Protein AF-A0A8D5FU31-F1 (afdb_monomer_lite)

Sequence (71 aa):
MKRTTTILLAGLFFITIVFPGTSFAGSTKCKVISIDGSNVTLDCGDNADNFDEGTKVLVKIKKSRKAIEGC

Organism: NCBI:txid2772557

Secondary structure (DSSP, 8-state):
---------S--------------------EEEEEETTEEEEE-GGGGGGS-TT-----------------

Structure (mmCIF, N/CA/C/O backbone):
data_AF-A0A8D5FU31-F1
#
_entry.id   AF-A0A8D5FU31-F1
#
loop_
_atom_site.group_PDB
_atom_site.id
_atom_site.type_symbol
_atom_site.label_atom_id
_atom_site.label_alt_id
_atom_site.label_comp_id
_atom_site.label_asym_id
_atom_site.label_entity_id
_atom_site.label_seq_id
_atom_site.pdbx_PDB_ins_code
_atom_site.Cartn_x
_atom_site.Cartn_y
_atom_site.Cartn_z
_atom_site.occupancy
_atom_site.B_iso_or_equiv
_atom_site.auth_seq_id
_atom_site.auth_comp_id
_atom_site.auth_asym_id
_atom_site.auth_atom_id
_atom_site.pdbx_PDB_model_num
ATOM 1 N N . MET A 1 1 ? 21.910 -62.979 16.516 1.00 41.94 1 MET A N 1
ATOM 2 C CA . MET A 1 1 ? 23.144 -62.351 16.000 1.00 41.94 1 MET A CA 1
ATOM 3 C C . MET A 1 1 ? 22.741 -61.233 15.048 1.00 41.94 1 MET A C 1
ATOM 5 O O . MET A 1 1 ? 22.225 -61.532 13.991 1.00 41.94 1 MET A O 1
ATOM 9 N N . LYS A 1 2 ? 22.987 -59.983 15.463 1.00 49.47 2 LYS A N 1
ATOM 10 C CA . LYS A 1 2 ? 23.328 -58.827 14.617 1.00 49.47 2 LYS A CA 1
ATOM 11 C C . LYS A 1 2 ? 22.266 -58.268 13.641 1.00 49.47 2 LYS A C 1
ATOM 13 O O . LYS A 1 2 ? 21.962 -58.878 12.629 1.00 49.47 2 LYS A O 1
ATOM 18 N N . ARG A 1 3 ? 21.984 -56.980 13.897 1.00 51.69 3 ARG A N 1
ATOM 19 C CA . ARG A 1 3 ? 21.717 -55.861 12.966 1.00 51.69 3 ARG A CA 1
ATOM 20 C C . ARG A 1 3 ? 20.237 -55.512 12.795 1.00 51.69 3 ARG A C 1
ATOM 22 O O . ARG A 1 3 ? 19.492 -56.256 12.189 1.00 51.69 3 ARG A O 1
ATOM 29 N N . THR A 1 4 ? 19.719 -54.495 13.494 1.00 59.56 4 THR A N 1
ATOM 30 C CA . THR A 1 4 ? 19.914 -53.041 13.247 1.00 59.56 4 THR A CA 1
ATOM 31 C C . THR A 1 4 ? 19.650 -52.645 11.795 1.00 59.56 4 THR A C 1
ATOM 33 O O . THR A 1 4 ? 20.553 -52.229 11.080 1.00 59.56 4 THR A O 1
ATOM 36 N N . THR A 1 5 ? 18.398 -52.785 11.386 1.00 59.75 5 THR A N 1
ATOM 37 C CA . THR A 1 5 ? 17.798 -52.268 10.149 1.00 59.75 5 THR A CA 1
ATOM 38 C C . THR A 1 5 ? 16.303 -52.289 10.461 1.00 59.75 5 THR A C 1
ATOM 40 O O . THR A 1 5 ? 15.767 -53.358 10.705 1.00 59.75 5 THR A O 1
ATOM 43 N N . THR A 1 6 ? 15.558 -51.202 10.616 1.00 54.50 6 THR A N 1
ATOM 44 C CA . THR A 1 6 ? 15.695 -49.890 9.993 1.00 54.50 6 THR A CA 1
ATOM 45 C C . THR A 1 6 ? 14.804 -48.932 10.795 1.00 54.50 6 THR A C 1
ATOM 47 O O . THR A 1 6 ? 13.682 -48.630 10.407 1.00 54.50 6 THR A O 1
ATOM 50 N N . ILE A 1 7 ? 15.273 -48.482 11.964 1.00 57.44 7 ILE A N 1
ATOM 51 C CA . ILE A 1 7 ? 14.703 -47.313 12.655 1.00 57.44 7 ILE A CA 1
ATOM 52 C C . ILE A 1 7 ? 15.284 -46.089 11.940 1.00 57.44 7 ILE A C 1
ATOM 54 O O . ILE A 1 7 ? 16.252 -45.488 12.391 1.00 57.44 7 ILE A O 1
ATOM 58 N N . LEU A 1 8 ? 14.790 -45.805 10.738 1.00 55.78 8 LEU A N 1
ATOM 59 C CA . LEU A 1 8 ? 15.249 -44.672 9.930 1.00 55.78 8 LEU A CA 1
ATOM 60 C C . LEU A 1 8 ? 14.080 -44.122 9.107 1.00 55.78 8 LEU A C 1
ATOM 62 O O . LEU A 1 8 ? 14.169 -43.915 7.906 1.00 55.78 8 LEU A O 1
ATOM 66 N N . LEU A 1 9 ? 12.945 -43.931 9.779 1.00 55.59 9 LEU A N 1
ATOM 67 C CA . LEU A 1 9 ? 11.791 -43.211 9.241 1.00 55.59 9 LEU A CA 1
ATOM 68 C C . LEU A 1 9 ? 11.169 -42.314 10.327 1.00 55.59 9 LEU A C 1
ATOM 70 O O . LEU A 1 9 ? 9.960 -42.255 10.497 1.00 55.59 9 LEU A O 1
ATOM 74 N N . ALA A 1 10 ? 12.024 -41.659 11.116 1.00 57.88 10 ALA A N 1
ATOM 75 C CA . ALA A 1 10 ? 11.637 -40.725 12.180 1.00 57.88 10 ALA A CA 1
ATOM 76 C C . ALA A 1 10 ? 12.419 -39.402 12.097 1.00 57.88 10 ALA A C 1
ATOM 78 O O . ALA A 1 10 ? 12.679 -38.751 13.103 1.00 57.88 10 ALA A O 1
ATOM 79 N N . GLY A 1 11 ? 12.829 -39.001 10.897 1.00 57.97 11 GLY A N 1
ATOM 80 C CA . GLY A 1 11 ? 13.538 -37.746 10.697 1.00 57.97 11 GLY A CA 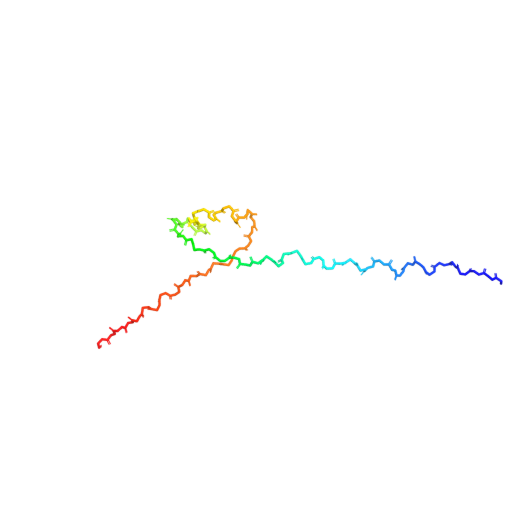1
ATOM 81 C C . GLY A 1 11 ? 13.280 -37.241 9.298 1.00 57.97 11 GLY A C 1
ATOM 82 O O . GLY A 1 11 ? 13.910 -37.745 8.382 1.00 57.97 11 GLY A O 1
ATOM 83 N N . LEU A 1 12 ? 12.313 -36.327 9.158 1.00 60.81 12 LEU A N 1
ATOM 84 C CA . LEU A 1 12 ? 12.225 -35.276 8.122 1.00 60.81 12 LEU A CA 1
ATOM 85 C C . LEU A 1 12 ? 10.871 -34.526 8.158 1.00 60.81 12 LEU A C 1
ATOM 87 O O . LEU A 1 12 ? 10.372 -34.082 7.135 1.00 60.81 12 LEU A O 1
ATOM 91 N N . PHE A 1 13 ? 10.285 -34.316 9.343 1.00 58.22 13 PHE A N 1
ATOM 92 C CA . PHE A 1 13 ? 9.210 -33.324 9.528 1.00 58.22 13 PHE A CA 1
ATOM 93 C C . PHE A 1 13 ? 9.710 -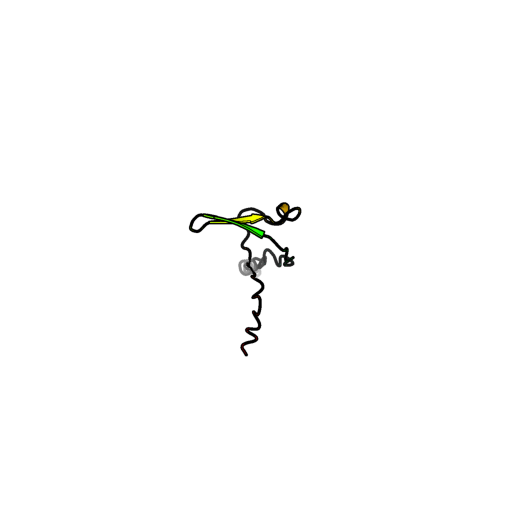32.083 10.286 1.00 58.22 13 PHE A C 1
ATOM 95 O O . PHE A 1 13 ? 9.009 -31.498 11.099 1.00 58.22 13 PHE A O 1
ATOM 102 N N . PHE A 1 14 ? 10.938 -31.654 9.986 1.00 59.22 14 PHE A N 1
ATOM 103 C CA . PHE A 1 14 ? 11.372 -30.275 10.212 1.00 59.22 14 PHE A CA 1
ATOM 104 C C . PHE A 1 14 ? 11.357 -29.548 8.869 1.00 59.22 14 PHE A C 1
ATOM 106 O O . PHE A 1 14 ? 12.386 -29.091 8.377 1.00 59.22 14 PHE A O 1
ATOM 113 N N . ILE A 1 15 ? 10.178 -29.470 8.243 1.00 59.34 15 ILE A N 1
ATOM 114 C CA . ILE A 1 15 ? 9.968 -28.494 7.176 1.00 59.34 15 ILE A CA 1
ATOM 115 C C . ILE A 1 15 ? 9.852 -27.157 7.893 1.00 59.34 15 ILE A C 1
ATOM 117 O O . ILE A 1 15 ? 8.804 -26.775 8.408 1.00 59.34 15 ILE A O 1
ATOM 121 N N . THR A 1 16 ? 11.023 -26.547 8.034 1.00 57.53 16 THR A N 1
ATOM 122 C CA . THR A 1 16 ? 11.274 -25.116 8.128 1.00 57.53 16 THR A CA 1
ATOM 123 C C . THR A 1 16 ? 10.006 -24.296 7.947 1.00 57.53 16 THR A C 1
ATOM 125 O O . THR A 1 16 ? 9.465 -24.199 6.843 1.00 57.53 16 THR A O 1
ATOM 128 N N . ILE A 1 17 ? 9.565 -23.673 9.035 1.00 58.66 17 ILE A N 1
ATOM 129 C CA . ILE A 1 17 ? 8.650 -22.542 8.979 1.00 58.66 17 ILE A CA 1
ATOM 130 C C . ILE A 1 17 ? 9.431 -21.437 8.261 1.00 58.66 17 ILE A C 1
ATOM 132 O O . ILE A 1 17 ? 10.142 -20.650 8.882 1.00 58.66 17 ILE A O 1
ATOM 136 N N . VAL A 1 18 ? 9.387 -21.441 6.930 1.00 56.94 18 VAL A N 1
ATOM 137 C CA . VAL A 1 18 ? 9.823 -20.309 6.122 1.00 56.94 18 VAL A CA 1
ATOM 138 C C . VAL A 1 18 ? 8.781 -19.242 6.401 1.00 56.94 18 VAL A C 1
ATOM 140 O O . VAL A 1 18 ? 7.704 -19.277 5.824 1.00 56.94 18 VAL A O 1
ATOM 143 N N . PHE A 1 19 ? 9.061 -18.356 7.357 1.00 55.34 19 PHE A N 1
ATOM 144 C CA . PHE A 1 19 ? 8.367 -17.081 7.484 1.00 55.34 19 PHE A CA 1
ATOM 145 C C . PHE A 1 19 ? 8.731 -16.267 6.235 1.00 55.34 19 PHE A C 1
ATOM 147 O O . PHE A 1 19 ? 9.847 -15.743 6.178 1.00 55.34 19 PHE A O 1
ATOM 154 N N . PRO A 1 20 ? 7.866 -16.164 5.209 1.00 48.53 20 PRO A N 1
ATOM 155 C CA . PRO A 1 20 ? 8.158 -15.298 4.091 1.00 48.53 20 PRO A CA 1
ATOM 156 C C . PRO A 1 20 ? 7.777 -13.887 4.532 1.00 48.53 20 PRO A C 1
ATOM 158 O O . PRO A 1 20 ? 6.612 -13.588 4.780 1.00 48.53 20 PRO A O 1
ATOM 161 N N . GLY A 1 21 ? 8.772 -13.018 4.648 1.00 48.44 21 GLY A N 1
ATOM 162 C CA . GLY A 1 21 ? 8.526 -11.584 4.670 1.00 48.44 21 GLY A CA 1
ATOM 163 C C . GLY A 1 21 ? 8.191 -11.018 6.042 1.00 48.44 21 GLY A C 1
ATOM 164 O O . GLY A 1 21 ? 7.081 -10.559 6.299 1.00 48.44 21 GLY A O 1
ATOM 165 N N . THR A 1 22 ? 9.211 -10.854 6.879 1.00 48.81 22 THR A N 1
ATOM 166 C CA . THR A 1 22 ? 9.298 -9.588 7.611 1.00 48.81 22 THR A CA 1
ATOM 167 C C . THR A 1 22 ? 9.707 -8.513 6.604 1.00 48.81 22 THR A C 1
ATOM 169 O O . THR A 1 22 ? 10.881 -8.155 6.505 1.00 48.81 22 THR A O 1
ATOM 172 N N . SER A 1 23 ? 8.756 -8.043 5.794 1.00 54.81 23 SER A N 1
ATOM 173 C CA . SER A 1 23 ? 8.959 -6.841 4.992 1.00 54.81 23 SER A CA 1
ATOM 174 C C . SER A 1 23 ? 9.175 -5.697 5.974 1.00 54.81 23 SER A C 1
ATOM 176 O O . SER A 1 23 ? 8.290 -5.384 6.773 1.00 54.81 23 SER A O 1
ATOM 178 N N . PHE A 1 24 ? 10.371 -5.109 5.970 1.00 50.78 24 PHE A N 1
ATOM 179 C CA . PHE A 1 24 ? 10.628 -3.865 6.682 1.00 50.78 24 PHE A CA 1
ATOM 180 C C . PHE A 1 24 ? 9.632 -2.838 6.144 1.00 50.78 24 PHE A C 1
ATOM 182 O O . PHE A 1 24 ? 9.736 -2.398 5.003 1.00 50.78 24 PHE A O 1
ATOM 189 N N . ALA A 1 25 ? 8.599 -2.543 6.932 1.00 59.62 25 ALA A N 1
ATOM 190 C CA . ALA A 1 25 ? 7.464 -1.744 6.499 1.00 59.62 25 ALA A CA 1
ATOM 191 C C . ALA A 1 25 ? 7.884 -0.275 6.357 1.00 59.62 25 ALA A C 1
ATOM 193 O O . ALA A 1 25 ? 7.725 0.527 7.280 1.00 59.62 25 ALA A O 1
ATOM 194 N N . GLY A 1 26 ? 8.433 0.074 5.194 1.00 68.19 26 GLY A N 1
ATOM 195 C CA . GLY A 1 26 ? 8.541 1.453 4.751 1.00 68.19 26 GLY A CA 1
ATOM 196 C C . GLY A 1 26 ? 7.136 2.032 4.610 1.00 68.19 26 GLY A C 1
ATOM 197 O O . GLY A 1 26 ? 6.280 1.462 3.939 1.00 68.19 26 GLY A O 1
ATOM 198 N N . SER A 1 27 ? 6.865 3.146 5.284 1.00 73.69 27 SER A N 1
ATOM 199 C CA . SER A 1 27 ? 5.614 3.881 5.099 1.00 73.69 27 SER A CA 1
ATOM 200 C C . SER A 1 27 ? 5.850 5.047 4.153 1.00 73.69 27 SER A C 1
ATOM 202 O O . SER A 1 27 ? 6.640 5.938 4.472 1.00 73.69 27 SER A O 1
ATOM 204 N N . THR A 1 28 ? 5.127 5.087 3.043 1.00 83.56 28 THR A N 1
ATOM 205 C CA . THR A 1 28 ? 5.140 6.221 2.116 1.00 83.56 28 THR A CA 1
ATOM 206 C C . THR A 1 28 ? 3.829 6.996 2.233 1.00 83.56 28 THR A C 1
ATOM 208 O O . THR A 1 28 ? 2.815 6.495 2.728 1.00 83.56 28 THR A O 1
ATOM 211 N N . LYS A 1 29 ? 3.864 8.282 1.879 1.00 86.12 29 LYS A N 1
ATOM 212 C CA . LYS A 1 29 ? 2.664 9.123 1.851 1.00 86.12 29 LYS A CA 1
ATOM 213 C C . LYS A 1 29 ? 2.138 9.119 0.427 1.00 86.12 29 LYS A C 1
ATOM 215 O O . LYS A 1 29 ? 2.847 9.573 -0.460 1.00 86.12 29 LYS A O 1
ATOM 220 N N . CYS A 1 30 ? 0.899 8.687 0.249 1.00 86.69 30 CYS A N 1
ATOM 221 C CA . CYS A 1 30 ? 0.219 8.738 -1.038 1.00 86.69 30 CYS A CA 1
ATOM 222 C C . CYS A 1 30 ? -0.993 9.672 -0.961 1.00 86.69 30 CYS A C 1
ATOM 224 O O . CYS A 1 30 ? -1.567 9.874 0.118 1.00 86.69 30 CYS A O 1
ATOM 226 N N . LYS A 1 31 ? -1.375 10.260 -2.093 1.00 90.19 31 LYS A N 1
ATOM 227 C CA . LYS A 1 31 ? -2.598 11.060 -2.233 1.00 90.19 31 LYS A CA 1
ATOM 228 C C . LYS A 1 31 ? -3.692 10.214 -2.868 1.00 90.19 31 LYS A C 1
ATOM 230 O O . LYS A 1 31 ? -3.426 9.456 -3.787 1.00 90.19 31 LYS A O 1
ATOM 235 N N . VAL A 1 32 ? -4.926 10.362 -2.399 1.00 90.81 32 VAL A N 1
ATOM 236 C CA . VAL A 1 32 ? -6.086 9.744 -3.054 1.00 90.81 32 VAL A CA 1
ATOM 237 C C . VAL A 1 32 ? -6.438 10.576 -4.284 1.00 90.81 32 VAL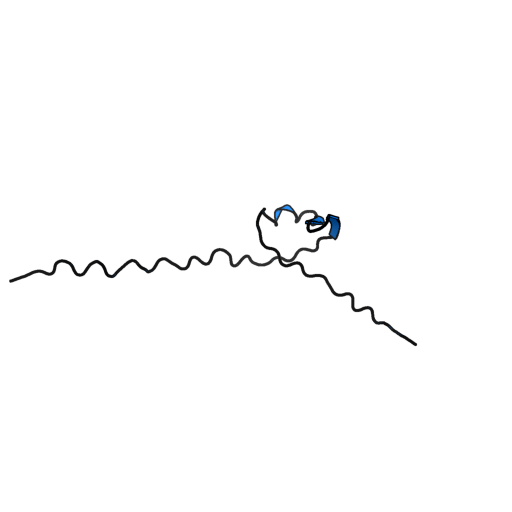 A C 1
ATOM 239 O O . VAL A 1 32 ? -6.672 11.777 -4.141 1.00 90.81 32 VAL A O 1
ATOM 242 N N . ILE A 1 33 ? -6.456 9.954 -5.464 1.00 92.56 33 ILE A N 1
ATOM 243 C CA . ILE A 1 33 ? -6.815 10.617 -6.729 1.00 92.56 33 ILE A CA 1
ATOM 244 C C . ILE A 1 33 ? -8.280 10.349 -7.075 1.00 92.56 33 ILE A C 1
ATOM 246 O O . ILE A 1 33 ? -9.017 11.274 -7.404 1.00 92.56 33 ILE A O 1
ATOM 250 N N . SER A 1 34 ? -8.705 9.086 -6.979 1.00 91.88 34 SER A N 1
ATOM 251 C CA . SER A 1 34 ? -10.074 8.665 -7.277 1.00 91.88 34 SER A CA 1
ATOM 252 C C . SER A 1 34 ? -10.543 7.580 -6.315 1.00 91.88 34 SER A C 1
ATOM 254 O O . SER A 1 34 ? -9.744 6.846 -5.723 1.00 91.88 34 SER A O 1
ATOM 256 N N . ILE A 1 35 ? -11.861 7.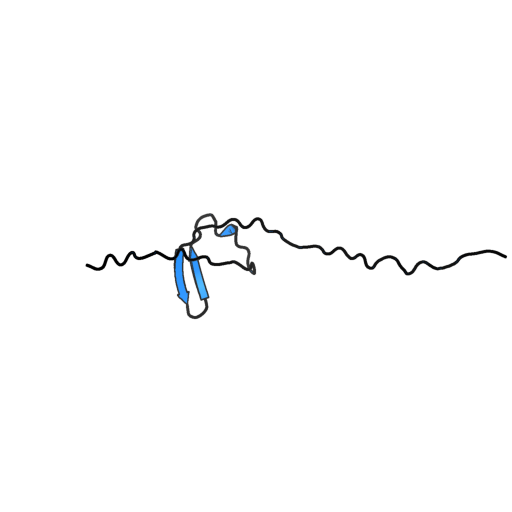510 -6.149 1.00 92.12 35 ILE A N 1
ATOM 257 C CA . ILE A 1 35 ? -12.547 6.438 -5.435 1.00 92.12 35 ILE A CA 1
ATOM 258 C C . ILE A 1 35 ? -13.671 5.967 -6.347 1.00 92.12 35 ILE A C 1
ATOM 260 O O . ILE A 1 35 ? -14.600 6.723 -6.629 1.00 92.12 35 ILE A O 1
A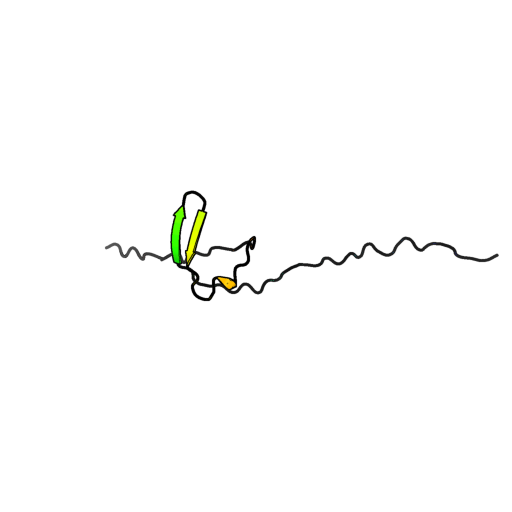TOM 264 N N . ASP A 1 36 ? -13.583 4.714 -6.771 1.00 92.00 36 ASP A N 1
ATOM 265 C CA . ASP A 1 36 ? -14.469 4.099 -7.750 1.00 92.00 36 ASP A CA 1
ATOM 266 C C . ASP A 1 36 ? -15.132 2.878 -7.106 1.00 92.00 36 ASP A C 1
ATOM 268 O O . ASP A 1 36 ? -14.665 1.737 -7.193 1.00 92.00 36 ASP A O 1
ATOM 272 N N . GLY A 1 37 ? -16.215 3.142 -6.371 1.00 92.75 37 GLY A N 1
ATOM 273 C CA . GLY A 1 37 ? -16.922 2.136 -5.581 1.00 92.75 37 GLY A CA 1
ATOM 274 C C . GLY A 1 37 ? -16.035 1.556 -4.479 1.00 92.75 37 GLY A C 1
ATOM 275 O O . GLY A 1 37 ? -15.761 2.219 -3.481 1.00 92.75 37 GLY A O 1
ATOM 276 N N . SER A 1 38 ? -15.606 0.305 -4.653 1.00 92.38 38 SER A N 1
ATOM 277 C CA . SER A 1 38 ? -14.712 -0.395 -3.717 1.00 92.38 38 SER A CA 1
ATOM 278 C C . SER A 1 38 ? -13.225 -0.241 -4.051 1.00 92.38 38 SER A C 1
ATOM 280 O O . SER A 1 38 ? -12.387 -0.701 -3.278 1.00 92.38 38 SER A O 1
ATOM 282 N N . ASN A 1 39 ? -12.892 0.397 -5.176 1.00 90.62 39 ASN A N 1
ATOM 283 C CA . ASN A 1 39 ? -11.516 0.610 -5.613 1.00 90.62 39 ASN A CA 1
ATOM 284 C C . ASN A 1 39 ? -11.049 2.025 -5.254 1.00 90.62 39 ASN A C 1
ATOM 286 O O . ASN A 1 39 ? -11.813 2.986 -5.348 1.00 90.62 39 ASN A O 1
ATOM 290 N N . VAL A 1 40 ? -9.786 2.159 -4.849 1.00 90.12 40 VAL A N 1
ATOM 291 C CA . VAL A 1 40 ? -9.167 3.447 -4.506 1.00 90.12 40 VAL A CA 1
ATOM 292 C C . VAL A 1 40 ? -7.876 3.597 -5.295 1.00 90.12 40 VAL A C 1
ATOM 294 O O . VAL A 1 40 ? -6.990 2.751 -5.185 1.00 90.12 40 VAL A O 1
ATOM 297 N N . THR A 1 41 ? -7.750 4.697 -6.034 1.00 90.62 41 THR A N 1
ATOM 298 C CA . THR A 1 41 ? -6.533 5.034 -6.780 1.00 90.62 41 THR A CA 1
ATOM 299 C C . THR A 1 41 ? -5.667 5.972 -5.947 1.00 90.62 41 THR A C 1
ATOM 301 O O . THR A 1 41 ? -6.106 7.060 -5.555 1.00 90.62 41 THR A O 1
ATOM 304 N N . LEU A 1 42 ? -4.430 5.553 -5.671 1.00 89.75 42 LEU A N 1
ATOM 305 C CA . LEU A 1 42 ? -3.458 6.303 -4.879 1.00 89.75 42 LEU A CA 1
ATOM 306 C C . LEU A 1 42 ? -2.289 6.762 -5.758 1.00 89.75 42 LEU A C 1
ATOM 308 O O . LEU A 1 42 ? -1.675 5.950 -6.439 1.00 89.75 42 LEU A O 1
ATOM 312 N N . ASP A 1 43 ? -1.947 8.046 -5.687 1.00 90.31 43 ASP A N 1
ATOM 313 C CA . ASP A 1 43 ? -0.695 8.590 -6.216 1.00 90.31 43 ASP A CA 1
ATOM 314 C C . ASP A 1 43 ? 0.383 8.516 -5.133 1.00 90.31 43 ASP A C 1
ATOM 316 O O . ASP A 1 43 ? 0.320 9.247 -4.135 1.00 90.31 43 ASP A O 1
ATOM 320 N N . CYS A 1 44 ? 1.358 7.629 -5.312 1.00 88.25 44 CYS A N 1
ATOM 321 C CA . CYS A 1 44 ? 2.508 7.479 -4.419 1.00 88.25 44 CYS A CA 1
ATOM 322 C C . CYS A 1 44 ? 3.799 8.116 -4.977 1.00 88.25 44 CYS A C 1
ATOM 324 O O . CYS A 1 44 ? 4.861 7.969 -4.355 1.00 88.25 44 CYS A O 1
ATOM 326 N N . GLY A 1 45 ? 3.723 8.825 -6.112 1.00 88.50 45 GLY A N 1
ATOM 327 C CA . GLY A 1 45 ? 4.873 9.385 -6.827 1.00 88.50 45 GLY A CA 1
ATOM 328 C C . GLY A 1 45 ? 5.929 8.328 -7.156 1.00 88.50 45 GLY A C 1
ATOM 329 O O . GLY A 1 45 ? 5.596 7.186 -7.465 1.00 88.50 45 GLY A O 1
ATOM 330 N N . ASP A 1 46 ? 7.203 8.683 -6.973 1.00 86.94 46 ASP A N 1
ATOM 331 C CA . ASP A 1 46 ? 8.369 7.816 -7.233 1.00 86.94 46 ASP A CA 1
ATOM 332 C C . ASP A 1 46 ? 8.405 6.534 -6.382 1.00 86.94 46 ASP A C 1
ATOM 334 O O . ASP A 1 46 ? 9.254 5.671 -6.573 1.00 86.94 46 ASP A O 1
ATOM 338 N N . ASN A 1 47 ? 7.505 6.403 -5.402 1.00 84.38 47 ASN A N 1
ATOM 339 C CA . ASN A 1 47 ? 7.432 5.220 -4.556 1.00 84.38 47 ASN A CA 1
ATOM 340 C C . ASN A 1 47 ? 6.389 4.199 -5.018 1.00 84.38 47 ASN A C 1
ATOM 342 O O . ASN A 1 47 ? 6.219 3.197 -4.322 1.00 84.38 47 ASN A O 1
ATOM 346 N N . ALA A 1 48 ? 5.677 4.455 -6.119 1.00 81.38 48 ALA A N 1
ATOM 347 C CA . ALA A 1 48 ? 4.670 3.539 -6.653 1.00 81.38 48 ALA A CA 1
ATOM 348 C C . ALA A 1 48 ? 5.257 2.145 -6.936 1.00 81.38 48 ALA A C 1
ATOM 350 O O . ALA A 1 48 ? 4.637 1.146 -6.582 1.00 81.38 48 ALA A O 1
ATOM 351 N N . ASP A 1 49 ? 6.496 2.093 -7.428 1.00 82.75 49 ASP A N 1
ATOM 352 C CA . ASP A 1 49 ? 7.207 0.852 -7.763 1.00 82.75 49 ASP A CA 1
ATOM 353 C C . ASP A 1 49 ? 7.549 -0.020 -6.541 1.00 82.75 49 ASP A C 1
ATOM 355 O O . ASP A 1 49 ? 7.965 -1.162 -6.692 1.00 82.75 49 ASP A O 1
ATOM 359 N N . ASN A 1 50 ? 7.367 0.485 -5.313 1.00 81.88 50 ASN A N 1
ATOM 360 C CA . ASN A 1 50 ? 7.564 -0.306 -4.091 1.00 81.88 50 ASN A CA 1
ATOM 361 C C . ASN A 1 50 ? 6.322 -1.121 -3.691 1.00 81.88 50 ASN A C 1
ATOM 363 O O . ASN A 1 50 ? 6.331 -1.782 -2.649 1.00 81.88 50 ASN A O 1
ATOM 367 N N . PHE A 1 51 ? 5.232 -1.021 -4.455 1.00 81.88 51 PHE A N 1
ATOM 368 C CA . PHE A 1 51 ? 3.973 -1.705 -4.182 1.00 81.88 51 PHE A CA 1
ATOM 369 C C . PHE A 1 51 ? 3.666 -2.708 -5.288 1.00 81.88 51 PHE A C 1
ATOM 371 O O . PHE A 1 51 ? 2.901 -2.425 -6.207 1.00 81.88 51 PHE A O 1
ATOM 378 N N . ASP A 1 52 ? 4.244 -3.900 -5.164 1.00 83.38 52 ASP A N 1
ATOM 379 C CA . ASP A 1 52 ? 3.986 -4.993 -6.097 1.00 83.38 52 ASP A CA 1
ATOM 380 C C . ASP A 1 52 ? 2.515 -5.433 -6.066 1.00 83.38 52 ASP A C 1
ATOM 382 O O . ASP A 1 52 ? 1.853 -5.427 -5.016 1.00 83.38 52 ASP A O 1
ATOM 386 N N . GLU A 1 53 ? 2.016 -5.888 -7.214 1.00 84.56 53 GLU A N 1
ATOM 387 C CA . GLU A 1 53 ? 0.663 -6.423 -7.349 1.00 84.56 53 GLU A CA 1
ATOM 388 C C . GLU A 1 53 ? 0.398 -7.569 -6.356 1.00 84.56 53 GLU A C 1
ATOM 390 O O . GLU A 1 53 ? 1.225 -8.451 -6.129 1.00 84.56 53 GLU A O 1
ATOM 395 N N . GLY A 1 54 ? -0.785 -7.558 -5.734 1.00 85.62 54 GLY A N 1
ATOM 396 C CA . GLY A 1 54 ? -1.172 -8.555 -4.728 1.00 85.62 54 GLY A CA 1
ATOM 397 C C . GLY A 1 54 ? -0.586 -8.324 -3.329 1.00 85.62 54 GLY A C 1
ATOM 398 O O . GLY A 1 54 ? -0.970 -9.026 -2.386 1.00 85.62 54 GLY A O 1
ATOM 399 N N . THR A 1 55 ? 0.276 -7.319 -3.148 1.00 83.38 55 THR A N 1
ATOM 400 C CA . THR A 1 55 ? 0.804 -6.955 -1.829 1.00 83.38 55 THR A CA 1
ATOM 401 C C . THR A 1 55 ? -0.298 -6.391 -0.938 1.00 83.38 55 THR A C 1
ATOM 403 O O . THR A 1 55 ? -0.979 -5.419 -1.266 1.00 83.38 55 THR A O 1
ATOM 406 N N . LYS A 1 56 ? -0.460 -6.978 0.251 1.00 84.31 56 LYS A N 1
ATOM 407 C CA . LYS A 1 56 ? -1.355 -6.430 1.275 1.00 84.31 56 LYS A CA 1
ATOM 408 C C . LYS A 1 56 ? -0.702 -5.212 1.920 1.00 84.31 56 LYS A C 1
ATOM 410 O O . LYS A 1 56 ? 0.363 -5.325 2.519 1.00 84.31 56 LYS A O 1
ATOM 415 N N . VAL A 1 57 ? -1.378 -4.069 1.862 1.00 84.44 57 VAL A N 1
ATOM 416 C CA . VAL A 1 57 ? -0.909 -2.811 2.456 1.00 84.44 57 VAL A CA 1
ATOM 417 C C . VAL A 1 57 ? -1.815 -2.361 3.600 1.00 84.44 57 VAL A C 1
ATOM 419 O O . VAL A 1 57 ? -3.028 -2.564 3.579 1.00 84.44 57 VAL A O 1
ATOM 422 N N . LEU A 1 58 ? -1.226 -1.722 4.614 1.00 85.38 58 LEU A N 1
ATOM 423 C CA . LEU A 1 58 ? -1.970 -1.061 5.687 1.00 85.38 58 LEU A CA 1
ATOM 424 C C . LEU A 1 58 ? -2.104 0.429 5.379 1.00 85.38 58 LEU A C 1
ATOM 426 O O . LEU A 1 58 ? -1.127 1.176 5.442 1.00 85.38 58 LEU A O 1
ATOM 430 N N . VAL A 1 59 ? -3.327 0.882 5.115 1.00 85.12 59 VAL A N 1
ATOM 431 C CA . VAL A 1 59 ? -3.606 2.301 4.871 1.00 85.12 59 VAL A CA 1
ATOM 432 C C . VAL A 1 59 ? -3.772 3.030 6.205 1.00 85.12 59 VAL A C 1
ATOM 434 O O . VAL A 1 59 ? -4.728 2.803 6.947 1.00 85.12 59 VAL A O 1
ATOM 437 N N . LYS A 1 60 ? -2.835 3.932 6.522 1.00 84.62 60 LYS A N 1
ATOM 438 C CA . LYS A 1 60 ? -2.896 4.789 7.716 1.00 84.62 60 LYS A CA 1
ATOM 439 C C . LYS A 1 60 ? -3.266 6.212 7.323 1.00 84.62 60 LYS A C 1
ATOM 441 O O . LYS A 1 60 ? -2.457 6.943 6.759 1.00 84.62 60 LYS A O 1
ATOM 446 N N . ILE A 1 61 ? -4.468 6.636 7.694 1.00 82.69 61 ILE A N 1
ATOM 447 C CA . ILE A 1 61 ? -4.907 8.020 7.512 1.00 82.69 61 ILE A CA 1
ATOM 448 C C . ILE A 1 61 ? -4.490 8.815 8.750 1.00 82.69 61 ILE A C 1
ATOM 450 O O . ILE A 1 61 ? -4.826 8.448 9.880 1.00 82.69 61 ILE A O 1
ATOM 454 N N . LYS A 1 62 ? -3.757 9.919 8.564 1.00 75.44 62 LYS A N 1
ATOM 455 C CA . LYS A 1 62 ? -3.521 10.860 9.664 1.00 75.44 62 LYS A CA 1
ATOM 456 C C . LYS A 1 62 ? -4.857 11.503 10.024 1.00 75.44 62 LYS A C 1
ATOM 458 O O . LYS A 1 62 ? -5.372 12.309 9.257 1.00 75.44 62 LYS A O 1
ATOM 463 N N . LYS A 1 63 ? -5.412 11.170 11.192 1.00 70.44 63 LYS A N 1
ATOM 464 C CA . LYS A 1 63 ? -6.545 11.914 11.751 1.00 70.44 63 LYS A CA 1
ATOM 465 C C . LYS A 1 63 ? -6.091 13.360 11.954 1.00 70.44 63 LYS A C 1
ATOM 467 O O . LYS A 1 63 ? -5.228 13.608 12.799 1.00 70.44 63 LYS A O 1
ATOM 472 N N . SER A 1 64 ? -6.639 14.309 11.196 1.00 61.22 64 SER A N 1
ATOM 473 C CA . SER A 1 64 ? -6.516 15.708 11.585 1.00 61.22 64 SER A CA 1
ATOM 474 C C . SER A 1 64 ? -7.349 15.865 12.854 1.00 61.22 64 SER A C 1
ATOM 476 O O . SER A 1 64 ? -8.569 15.709 12.854 1.00 61.22 64 SER A O 1
ATOM 478 N N . ARG A 1 65 ? -6.687 16.095 13.991 1.00 60.53 65 ARG A N 1
ATOM 479 C CA . ARG A 1 65 ? -7.385 16.641 15.150 1.00 60.53 65 ARG A CA 1
ATOM 480 C C . ARG A 1 65 ? -7.800 18.048 14.734 1.00 60.53 65 ARG A C 1
ATOM 482 O O . ARG A 1 65 ? -6.996 18.966 14.830 1.00 60.53 65 ARG A O 1
ATOM 489 N N . LYS A 1 66 ? -9.016 18.211 14.203 1.00 56.34 66 LYS A N 1
ATOM 490 C CA . LYS A 1 66 ? -9.674 19.517 14.228 1.00 56.34 66 LYS A CA 1
ATOM 491 C C . LYS A 1 66 ? -9.797 19.845 15.712 1.00 56.34 66 LYS A C 1
ATOM 493 O O . LYS A 1 66 ? -10.628 19.256 16.397 1.00 56.34 66 LYS A O 1
ATOM 498 N N . ALA A 1 67 ? -8.917 20.702 16.221 1.00 62.34 67 ALA A N 1
ATOM 499 C CA . ALA A 1 67 ? -9.246 21.460 17.409 1.00 62.34 67 ALA A CA 1
ATOM 500 C C . ALA A 1 67 ? -10.492 22.254 17.017 1.00 62.34 67 ALA A C 1
ATOM 502 O O . ALA A 1 67 ? -10.426 23.171 16.200 1.00 62.34 67 ALA A O 1
ATOM 503 N N . ILE A 1 68 ? -11.654 21.796 17.473 1.00 62.47 68 ILE A N 1
ATOM 504 C CA . ILE A 1 68 ? -12.830 22.647 17.519 1.00 62.47 68 ILE A CA 1
ATOM 505 C C . ILE A 1 68 ? -12.524 23.572 18.691 1.00 62.47 68 ILE A C 1
ATOM 507 O 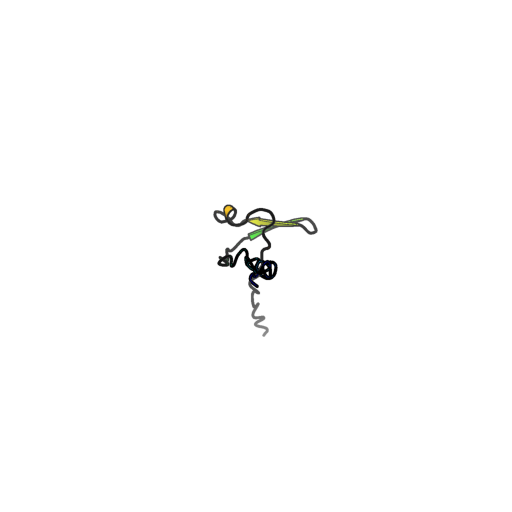O . ILE A 1 68 ? -12.852 23.260 19.831 1.00 62.47 68 ILE A O 1
ATOM 511 N N . GLU A 1 69 ? -11.784 24.647 18.424 1.00 60.12 69 GLU A N 1
ATOM 512 C CA . GLU A 1 69 ? -11.787 25.798 19.319 1.00 60.12 69 GLU A CA 1
ATOM 513 C C . GLU A 1 69 ? -13.162 26.443 19.155 1.00 60.12 69 GLU A C 1
ATOM 515 O O . GLU A 1 69 ? -13.390 27.281 18.286 1.00 60.12 69 GLU A O 1
ATOM 520 N N . GLY A 1 70 ? -14.127 25.899 19.893 1.00 60.78 70 GLY A N 1
ATOM 521 C CA . GLY A 1 70 ? -15.422 26.523 20.096 1.00 60.78 70 GLY A CA 1
ATOM 522 C C . GLY A 1 70 ? -15.279 27.568 21.194 1.00 60.78 70 GLY A C 1
ATOM 523 O O . GLY A 1 70 ? -14.732 27.259 22.253 1.00 60.78 70 GLY A O 1
ATOM 524 N N . CYS A 1 71 ? -15.729 28.787 20.896 1.00 43.81 71 CYS A N 1
ATOM 525 C CA . CYS A 1 71 ? -16.038 29.820 21.880 1.00 43.81 71 CYS A CA 1
ATOM 526 C C . CYS A 1 71 ? -17.096 29.350 22.884 1.00 43.81 71 CYS A C 1
ATOM 528 O O . CYS A 1 71 ? -17.957 28.527 22.491 1.00 43.81 71 CYS A O 1
#

Radius of gyration: 26.19 Å; chains: 1; bounding box: 40×92×30 Å

Foldseek 3Di:
DDDDPDPDPPDDPPPDPPPPDPPVDDDADWDFDDDDPPDTDTHRDPCPVVDDPPDDDDDDDPPPPPPPPDD

pLDDT: mean 71.77, std 15.76, range [41.94, 92.75]